Protein AF-A0A9X3HY38-F1 (afdb_monomer_lite)

Secondary structure (DSSP, 8-state):
---GGG-HHHHHHHTTSS-HHHHHHHHHHHHHHHHHHHHTT-HHHHHHHHHHHHHHHHHHHHSSS--TT--TTHHHHHHHHHHHHHHHHHHHHHHHHTTTS-----SS------

Organism: NCBI:txid2829491

pLDDT: mean 92.45, std 6.51, range [56.84, 98.44]

Sequence (114 aa):
MDNEFILQAYWDYHAGRITEDSWKSERSKAKVAANKALSQNDTAKVLSILFSRLYTLRNQLIHGGATYLSSANRQQLKDCCGILEKLVPSIIEIMMDSADKIWGEAVYPLINNN

Foldseek 3Di:
DQDLQLPVLSVCVVVVNDPPVVSVVVSVVLVVQCVVCVVVVVVVSNVVSLVSSVVSLVCCVPVHQDDPPDPTCVVVVVVNVVVCVPVVVVVVVVCVVPVVDPPDDDPDDDDDDD

Structure (mmCIF, N/CA/C/O backbone):
data_AF-A0A9X3HY38-F1
#
_entry.id   AF-A0A9X3HY38-F1
#
loop_
_atom_site.group_PDB
_atom_site.id
_atom_site.type_symbol
_atom_site.label_atom_id
_atom_site.label_alt_id
_atom_site.label_comp_id
_atom_site.label_asym_id
_atom_site.label_entity_id
_atom_site.label_seq_id
_atom_site.pdbx_PDB_ins_code
_atom_site.Cartn_x
_atom_site.Cartn_y
_atom_site.Cartn_z
_atom_site.occupancy
_atom_site.B_iso_or_equiv
_atom_site.auth_seq_id
_atom_site.auth_comp_id
_atom_site.auth_asym_id
_atom_site.auth_atom_id
_atom_site.pdbx_PDB_model_num
ATOM 1 N N . MET A 1 1 ? 3.988 11.007 -3.560 1.00 60.59 1 MET A N 1
ATOM 2 C CA . MET A 1 1 ? 3.203 9.856 -4.079 1.00 60.59 1 MET A CA 1
ATOM 3 C C . MET A 1 1 ? 3.854 9.202 -5.312 1.00 60.59 1 MET A C 1
ATOM 5 O O . MET A 1 1 ? 3.295 8.232 -5.815 1.00 60.59 1 MET A O 1
ATOM 9 N N . ASP A 1 2 ? 5.023 9.662 -5.775 1.00 74.69 2 ASP A N 1
ATOM 10 C CA . ASP A 1 2 ? 5.590 9.327 -7.098 1.00 74.69 2 ASP A CA 1
ATOM 11 C C . ASP A 1 2 ? 6.585 8.159 -7.133 1.00 74.69 2 ASP A C 1
ATOM 13 O O . ASP A 1 2 ? 7.177 7.886 -8.176 1.00 74.69 2 ASP A O 1
ATOM 17 N N . ASN A 1 3 ? 6.784 7.483 -6.003 1.00 85.81 3 ASN A N 1
ATOM 18 C CA . ASN A 1 3 ? 7.722 6.374 -5.881 1.00 85.81 3 ASN A CA 1
ATOM 19 C C . ASN A 1 3 ? 7.192 5.141 -6.635 1.00 85.81 3 ASN A C 1
ATOM 21 O O . ASN A 1 3 ? 6.184 4.557 -6.239 1.00 85.81 3 ASN A O 1
ATOM 25 N N . GLU A 1 4 ? 7.853 4.765 -7.728 1.00 90.81 4 GLU A N 1
ATOM 26 C CA . GLU A 1 4 ? 7.450 3.647 -8.594 1.00 90.81 4 GLU A CA 1
ATOM 27 C C . GLU A 1 4 ? 7.714 2.279 -7.956 1.00 90.81 4 GLU A C 1
ATOM 29 O O . GLU A 1 4 ? 6.960 1.340 -8.189 1.00 90.81 4 GLU A O 1
ATOM 34 N N . PHE A 1 5 ? 8.709 2.180 -7.070 1.00 92.31 5 PHE A N 1
ATOM 35 C CA . PHE A 1 5 ? 9.132 0.927 -6.430 1.00 92.31 5 PHE A CA 1
ATOM 36 C C . PHE A 1 5 ? 8.096 0.335 -5.454 1.00 92.31 5 PHE A C 1
ATOM 38 O O . PHE A 1 5 ? 8.265 -0.772 -4.947 1.00 92.31 5 PHE A O 1
ATOM 45 N N . ILE A 1 6 ? 7.012 1.058 -5.170 1.00 93.00 6 ILE A N 1
ATOM 46 C CA . ILE A 1 6 ? 5.872 0.602 -4.353 1.00 93.00 6 ILE A CA 1
ATOM 47 C C . ILE A 1 6 ? 4.598 0.409 -5.184 1.00 93.00 6 ILE A C 1
ATOM 49 O O . ILE A 1 6 ? 3.516 0.254 -4.624 1.00 93.00 6 ILE A O 1
ATOM 53 N N . LEU A 1 7 ? 4.712 0.433 -6.515 1.00 94.75 7 LEU A N 1
ATOM 54 C CA . LEU A 1 7 ? 3.631 0.113 -7.439 1.00 94.75 7 LEU A CA 1
ATOM 55 C C . LEU A 1 7 ? 3.856 -1.287 -8.009 1.00 94.75 7 LEU A C 1
ATOM 57 O O . LEU A 1 7 ? 4.879 -1.546 -8.635 1.00 94.75 7 LEU A O 1
ATOM 61 N N . GLN A 1 8 ? 2.886 -2.186 -7.833 1.00 95.25 8 GLN A N 1
ATOM 62 C CA . GLN A 1 8 ? 3.011 -3.572 -8.297 1.00 95.25 8 GLN A CA 1
ATOM 63 C C . GLN A 1 8 ? 3.276 -3.665 -9.810 1.00 95.25 8 GLN A C 1
ATOM 65 O O . GLN A 1 8 ? 4.115 -4.453 -10.235 1.00 95.25 8 GLN A O 1
ATOM 70 N N . ALA A 1 9 ? 2.658 -2.789 -10.607 1.00 96.25 9 ALA A N 1
ATOM 71 C CA . ALA A 1 9 ? 2.844 -2.757 -12.056 1.00 96.25 9 ALA A CA 1
ATOM 72 C C . ALA A 1 9 ? 4.306 -2.484 -12.487 1.00 96.25 9 ALA A C 1
ATOM 74 O O . ALA A 1 9 ? 4.721 -2.963 -13.539 1.00 96.25 9 ALA A O 1
ATOM 75 N N . TYR A 1 10 ? 5.115 -1.791 -11.671 1.00 96.06 10 TYR A N 1
ATOM 76 C CA . TYR A 1 10 ? 6.550 -1.616 -11.942 1.00 96.06 10 TYR A CA 1
ATOM 77 C C . TYR A 1 10 ? 7.260 -2.971 -11.942 1.00 96.06 10 TYR A C 1
ATOM 79 O O . TYR A 1 10 ? 7.993 -3.322 -12.866 1.00 96.06 10 TYR A O 1
ATOM 87 N N . TRP A 1 11 ? 6.983 -3.767 -10.910 1.00 95.50 11 TRP A N 1
ATOM 88 C CA . TRP A 1 11 ? 7.562 -5.092 -10.734 1.00 95.50 11 TRP A CA 1
ATOM 89 C C . TRP A 1 11 ? 7.003 -6.102 -11.731 1.00 95.50 11 TRP A C 1
ATOM 91 O O . TRP A 1 11 ? 7.733 -6.980 -12.178 1.00 95.50 11 TRP A O 1
ATOM 101 N N . ASP A 1 12 ? 5.740 -5.966 -12.131 1.00 97.19 12 ASP A N 1
ATOM 102 C CA . ASP A 1 12 ? 5.145 -6.813 -13.165 1.00 97.19 12 ASP A CA 1
ATOM 103 C C . ASP A 1 12 ? 5.816 -6.599 -14.522 1.00 97.19 12 ASP A C 1
ATOM 105 O O . ASP A 1 12 ? 6.078 -7.574 -15.225 1.00 97.19 12 ASP A O 1
ATOM 109 N N . TYR A 1 13 ? 6.159 -5.353 -14.862 1.00 97.94 13 TYR A N 1
ATOM 110 C CA . TYR A 1 13 ? 6.939 -5.046 -16.059 1.00 97.94 13 TYR A CA 1
ATOM 111 C C . TYR A 1 13 ? 8.343 -5.656 -15.988 1.00 97.94 13 TYR A C 1
ATOM 113 O O . TYR A 1 13 ? 8.747 -6.379 -16.896 1.00 97.94 13 TYR A O 1
ATOM 121 N N . HIS A 1 14 ? 9.065 -5.451 -14.883 1.00 95.50 14 HIS A N 1
ATOM 122 C CA . HIS A 1 14 ? 10.407 -6.018 -14.710 1.00 95.50 14 HIS A CA 1
ATOM 123 C C . HIS A 1 14 ? 10.430 -7.553 -14.632 1.00 95.50 14 HIS A C 1
ATOM 125 O O . HIS A 1 14 ? 11.442 -8.165 -14.962 1.00 95.50 14 HIS A O 1
ATOM 131 N N . ALA A 1 15 ? 9.316 -8.180 -14.251 1.00 95.62 15 ALA A N 1
ATOM 132 C CA . ALA A 1 15 ? 9.125 -9.627 -14.307 1.00 95.62 15 ALA A CA 1
ATOM 133 C C . ALA A 1 15 ? 8.678 -10.137 -15.695 1.00 95.62 15 ALA A C 1
ATOM 135 O O . ALA A 1 15 ? 8.410 -11.327 -15.842 1.00 95.62 15 ALA A O 1
ATOM 136 N N . GLY A 1 16 ? 8.543 -9.261 -16.699 1.00 97.62 16 GLY A N 1
ATOM 137 C CA . GLY A 1 16 ? 8.100 -9.617 -18.051 1.00 97.62 16 GLY A CA 1
ATOM 138 C C . GLY A 1 16 ? 6.618 -9.993 -18.157 1.00 97.62 16 GLY A C 1
ATOM 139 O O . GLY A 1 16 ? 6.214 -10.604 -19.142 1.00 97.62 16 GLY A O 1
ATOM 140 N N . ARG A 1 17 ? 5.798 -9.657 -17.151 1.00 98.06 17 ARG A N 1
ATOM 141 C CA . ARG A 1 17 ? 4.367 -10.010 -17.098 1.00 98.06 17 ARG A CA 1
ATOM 142 C C . ARG A 1 17 ? 3.477 -9.033 -17.861 1.00 98.06 17 ARG A C 1
ATOM 144 O O . ARG A 1 17 ? 2.398 -9.418 -18.301 1.00 98.06 17 ARG A O 1
ATOM 151 N N . ILE A 1 18 ? 3.910 -7.782 -18.000 1.00 98.31 18 ILE A N 1
ATOM 152 C CA . ILE A 1 18 ? 3.197 -6.731 -18.739 1.00 98.31 18 ILE A CA 1
ATOM 153 C C . ILE A 1 18 ? 4.167 -5.925 -19.604 1.00 98.31 18 ILE A C 1
ATOM 155 O O . ILE A 1 18 ? 5.378 -5.954 -19.387 1.00 98.31 18 ILE A O 1
ATOM 159 N N . THR A 1 19 ? 3.633 -5.183 -20.575 1.00 98.44 19 THR A N 1
ATOM 160 C CA . THR A 1 19 ? 4.427 -4.287 -21.426 1.00 98.44 19 THR A CA 1
ATOM 161 C C . THR A 1 19 ? 4.818 -3.004 -20.691 1.00 98.44 19 THR A C 1
ATOM 163 O O . THR A 1 19 ? 4.16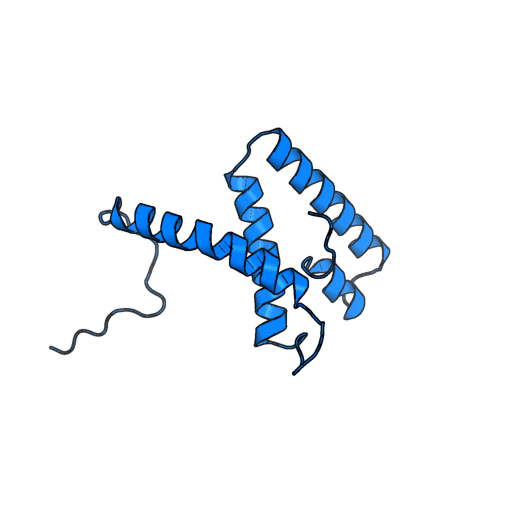0 -2.588 -19.733 1.00 98.44 19 THR A O 1
ATOM 166 N N . GLU A 1 20 ? 5.867 -2.336 -21.178 1.00 97.75 20 GLU A N 1
ATOM 167 C CA . GLU A 1 20 ? 6.304 -1.046 -20.635 1.00 97.75 20 GLU A CA 1
ATOM 168 C C . GLU A 1 20 ? 5.191 0.014 -20.721 1.00 97.75 20 GLU A C 1
ATOM 170 O O . GLU A 1 20 ? 4.958 0.751 -19.761 1.00 97.75 20 GLU A O 1
ATOM 175 N N . ASP A 1 21 ? 4.453 0.046 -21.835 1.00 98.19 21 ASP A N 1
ATOM 176 C CA . ASP A 1 21 ? 3.328 0.965 -22.038 1.00 98.19 21 ASP A CA 1
ATOM 177 C C . ASP A 1 21 ? 2.194 0.717 -21.039 1.00 98.19 21 ASP A C 1
ATOM 179 O O . ASP A 1 21 ? 1.633 1.665 -20.482 1.00 98.19 21 ASP A O 1
ATOM 183 N N . SER A 1 22 ? 1.884 -0.555 -20.757 1.00 97.50 22 SER A N 1
ATOM 184 C CA . SER A 1 22 ? 0.883 -0.924 -19.753 1.00 97.50 22 SER A CA 1
ATOM 185 C C . SER A 1 22 ? 1.292 -0.422 -18.370 1.00 97.50 22 SER A C 1
ATOM 187 O O . SER A 1 22 ? 0.497 0.217 -17.681 1.00 97.50 22 SER A O 1
ATOM 189 N N . TRP A 1 23 ? 2.545 -0.658 -17.976 1.00 96.75 23 TRP A N 1
ATOM 190 C CA . TRP A 1 23 ? 3.090 -0.160 -16.715 1.00 96.75 23 TRP A CA 1
ATOM 191 C C . TRP A 1 23 ? 3.021 1.373 -16.626 1.00 96.75 23 TRP A C 1
ATOM 193 O O . TRP A 1 23 ? 2.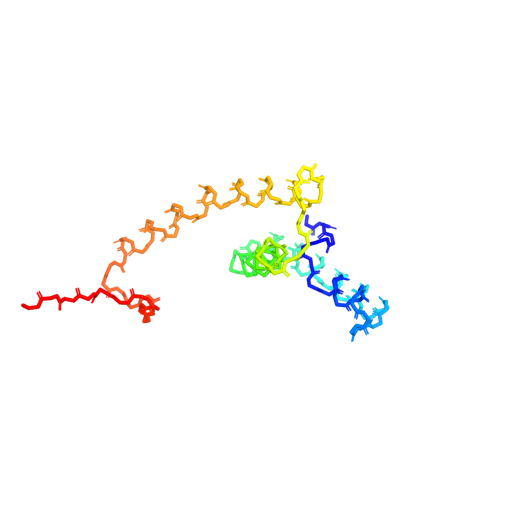485 1.912 -15.654 1.00 96.75 23 TRP A O 1
ATOM 203 N N . LYS A 1 24 ? 3.506 2.094 -17.646 1.00 96.56 24 LYS A N 1
ATOM 204 C CA . LYS A 1 24 ? 3.500 3.568 -17.676 1.00 96.56 24 LYS A CA 1
ATOM 205 C C . LYS A 1 24 ? 2.081 4.138 -17.596 1.00 96.56 24 LYS A C 1
ATOM 207 O O . LYS A 1 24 ? 1.858 5.135 -16.903 1.00 96.56 24 LYS A O 1
ATOM 212 N N . SER A 1 25 ? 1.117 3.492 -18.255 1.00 97.19 25 SER A N 1
ATOM 213 C CA . SER A 1 25 ? -0.301 3.855 -18.179 1.00 97.19 25 SER A CA 1
ATOM 214 C C . SER A 1 25 ? -0.845 3.706 -16.755 1.00 97.19 25 SER A C 1
ATOM 216 O O . SER A 1 25 ? -1.406 4.658 -16.205 1.00 97.19 25 SER A O 1
ATOM 218 N N . GLU A 1 26 ? -0.602 2.564 -16.106 1.00 94.94 26 GLU A N 1
ATOM 219 C CA . GLU A 1 26 ? -1.030 2.324 -14.722 1.00 94.94 26 GLU A CA 1
ATOM 220 C C . GLU A 1 26 ? -0.360 3.279 -13.727 1.00 94.94 26 GLU A C 1
ATOM 222 O O . GLU A 1 26 ? -1.028 3.818 -12.841 1.00 94.94 26 GLU A O 1
ATOM 227 N N . ARG A 1 27 ? 0.929 3.592 -13.909 1.00 94.88 27 ARG A N 1
ATOM 228 C CA . ARG A 1 27 ? 1.619 4.612 -13.106 1.00 94.88 27 ARG A CA 1
ATOM 229 C C . ARG A 1 27 ? 0.928 5.972 -13.212 1.00 94.88 27 ARG A C 1
ATOM 231 O O . ARG A 1 27 ? 0.696 6.626 -12.192 1.00 94.88 27 ARG A O 1
ATOM 238 N N . SER A 1 28 ? 0.603 6.402 -14.432 1.00 95.19 28 SER A N 1
ATOM 239 C CA . SER A 1 28 ? -0.070 7.682 -14.674 1.00 95.19 28 SER A CA 1
ATOM 240 C C . SER A 1 28 ? -1.442 7.723 -13.996 1.00 95.19 28 SER A C 1
ATOM 242 O O . SER A 1 28 ? -1.731 8.643 -13.223 1.00 95.19 28 SER A O 1
ATOM 244 N N . LYS A 1 29 ? -2.254 6.672 -14.176 1.00 94.56 29 LYS A N 1
ATOM 245 C CA . LYS A 1 29 ? -3.563 6.539 -13.519 1.00 94.56 29 LYS A CA 1
ATOM 246 C C . LYS A 1 29 ? -3.443 6.565 -11.997 1.00 94.56 29 LYS A C 1
ATOM 248 O O . LYS A 1 29 ? -4.185 7.296 -11.342 1.00 94.56 29 LYS A O 1
ATOM 253 N N . ALA A 1 30 ? -2.491 5.825 -11.427 1.00 92.50 30 ALA A N 1
ATOM 254 C CA . ALA A 1 30 ? -2.263 5.781 -9.986 1.00 92.50 30 ALA A CA 1
ATOM 255 C C . ALA A 1 30 ? -1.876 7.157 -9.420 1.00 92.50 30 ALA A C 1
ATOM 257 O O . ALA A 1 30 ? -2.340 7.533 -8.341 1.00 92.50 30 ALA A O 1
ATOM 258 N N . LYS A 1 31 ? -1.065 7.932 -10.152 1.00 92.31 31 LYS A N 1
ATOM 259 C CA . LYS A 1 31 ? -0.691 9.302 -9.775 1.00 92.31 31 LYS A CA 1
ATOM 260 C C . LYS A 1 31 ? -1.895 10.245 -9.791 1.00 92.31 31 LYS A C 1
ATOM 262 O O . LYS A 1 31 ? -2.114 10.965 -8.817 1.00 92.31 31 LYS A O 1
ATOM 267 N N . VAL A 1 32 ? -2.695 10.211 -10.857 1.00 94.88 32 VAL 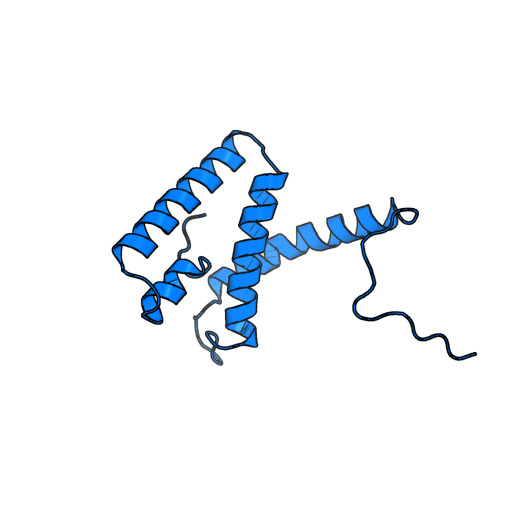A N 1
ATOM 268 C CA . VAL A 1 32 ? -3.913 11.029 -10.970 1.00 94.88 32 VAL A CA 1
ATOM 269 C C . VAL A 1 32 ? -4.911 10.672 -9.868 1.00 94.88 32 VAL A C 1
ATOM 271 O O . VAL A 1 32 ? -5.417 11.565 -9.193 1.00 94.88 32 VAL A O 1
ATOM 274 N N . ALA A 1 33 ? -5.150 9.379 -9.632 1.00 94.44 33 ALA A N 1
ATOM 275 C CA . ALA A 1 33 ? -6.068 8.911 -8.599 1.00 94.44 33 ALA A CA 1
ATOM 276 C C . ALA A 1 33 ? -5.635 9.355 -7.194 1.00 94.44 33 ALA A C 1
ATOM 278 O O . ALA A 1 33 ? -6.462 9.844 -6.429 1.00 94.44 33 ALA A O 1
ATOM 279 N N . ALA A 1 34 ? -4.343 9.236 -6.872 1.00 93.12 34 ALA A N 1
ATOM 280 C CA . ALA A 1 34 ? -3.796 9.662 -5.587 1.00 93.12 34 ALA A CA 1
ATOM 281 C C . ALA A 1 34 ? -3.943 11.173 -5.362 1.00 93.12 34 ALA A C 1
ATOM 283 O O . ALA A 1 34 ? -4.415 11.595 -4.308 1.00 93.12 34 ALA A O 1
ATOM 284 N N . ASN A 1 35 ? -3.581 11.986 -6.358 1.00 94.56 35 ASN A N 1
ATOM 285 C CA . ASN A 1 35 ? -3.681 13.442 -6.256 1.00 94.56 35 ASN A CA 1
ATOM 286 C C . ASN A 1 35 ? -5.135 13.908 -6.163 1.00 94.56 35 ASN A C 1
ATOM 288 O O . ASN A 1 35 ? -5.446 14.787 -5.363 1.00 94.56 35 ASN A O 1
ATOM 292 N N . LYS A 1 36 ? -6.034 13.288 -6.937 1.00 97.00 36 LYS A N 1
ATOM 293 C CA . LYS A 1 36 ? -7.467 13.578 -6.873 1.00 97.00 36 LYS A CA 1
ATOM 294 C C . LYS A 1 36 ? -8.028 13.254 -5.488 1.00 97.00 36 LYS A C 1
ATOM 296 O O . LYS A 1 36 ? -8.646 14.125 -4.885 1.00 97.00 36 LYS A O 1
ATOM 301 N N . ALA A 1 37 ? -7.752 12.059 -4.964 1.00 96.62 37 ALA A N 1
ATOM 302 C CA . ALA A 1 37 ? -8.217 11.645 -3.641 1.00 96.62 37 ALA A CA 1
ATOM 303 C C . ALA A 1 37 ? -7.730 12.599 -2.537 1.00 96.62 37 ALA A C 1
ATOM 305 O O . ALA A 1 37 ? -8.524 13.045 -1.714 1.00 96.62 37 ALA A O 1
ATOM 306 N N . LEU A 1 38 ? -6.451 12.992 -2.580 1.00 94.50 38 LEU A N 1
ATOM 307 C CA . LEU A 1 38 ? -5.891 13.986 -1.661 1.00 94.50 38 LEU A CA 1
ATOM 308 C C . LEU A 1 38 ? -6.587 15.349 -1.786 1.00 94.50 38 LEU A C 1
ATOM 310 O O . LEU A 1 38 ? -6.994 15.912 -0.778 1.00 94.50 38 LEU A O 1
ATOM 314 N N . SER A 1 39 ? -6.775 15.863 -3.007 1.00 97.12 39 SER A N 1
ATOM 315 C CA . SER A 1 39 ? -7.428 17.166 -3.225 1.00 97.12 39 SER A CA 1
ATOM 316 C C . SER A 1 39 ? -8.885 17.208 -2.761 1.00 97.12 39 SER A C 1
ATOM 318 O O . SER A 1 39 ? -9.397 18.270 -2.424 1.00 97.12 39 SER A O 1
ATOM 320 N N . GLN A 1 40 ? -9.550 16.053 -2.749 1.00 97.56 40 GLN A N 1
ATOM 321 C CA . GLN A 1 40 ? -10.949 15.913 -2.362 1.00 97.56 40 GLN A CA 1
ATOM 322 C C . GLN A 1 40 ? -11.116 15.553 -0.881 1.00 97.56 40 GLN A C 1
ATOM 324 O O . GLN A 1 40 ? -12.248 15.402 -0.433 1.00 97.56 40 GLN A O 1
ATOM 329 N N . ASN A 1 41 ? -10.019 15.413 -0.124 1.00 96.31 41 ASN A N 1
ATOM 330 C CA . ASN A 1 41 ? -10.023 14.863 1.235 1.00 96.31 41 ASN A CA 1
ATOM 331 C C . ASN A 1 41 ? -10.750 13.505 1.320 1.00 96.31 41 ASN A C 1
ATOM 333 O O . ASN A 1 41 ? -11.388 13.185 2.321 1.00 96.31 41 ASN A O 1
ATOM 337 N N . ASP A 1 42 ? -10.655 12.694 0.262 1.00 97.75 42 ASP A N 1
ATOM 338 C CA . ASP A 1 42 ? -11.217 11.345 0.228 1.00 97.75 42 ASP A CA 1
ATOM 339 C C . ASP A 1 42 ? -10.292 10.392 0.997 1.00 97.75 42 ASP A C 1
ATOM 341 O O . ASP A 1 42 ? -9.460 9.673 0.430 1.00 97.75 42 ASP A O 1
ATOM 345 N N . THR A 1 43 ? -10.406 10.429 2.325 1.00 95.00 43 THR A N 1
ATOM 346 C CA . THR A 1 43 ? -9.561 9.662 3.245 1.00 95.00 43 THR A CA 1
ATOM 347 C C . THR A 1 43 ? -9.629 8.164 2.967 1.00 95.00 43 THR A C 1
ATOM 349 O O . THR A 1 43 ? -8.593 7.499 2.956 1.00 95.00 43 THR A O 1
ATOM 352 N N . ALA A 1 44 ? -10.817 7.623 2.678 1.00 96.12 44 ALA A N 1
ATOM 353 C CA . ALA A 1 44 ? -10.987 6.202 2.384 1.00 96.12 44 ALA A CA 1
ATOM 354 C C . ALA A 1 44 ? -10.190 5.794 1.137 1.00 96.12 44 ALA A C 1
ATOM 356 O O . ALA A 1 44 ? -9.462 4.795 1.150 1.00 96.12 44 ALA A O 1
ATOM 357 N N . LYS A 1 45 ? -10.255 6.597 0.067 1.00 96.62 45 LYS A N 1
ATOM 358 C CA . LYS A 1 45 ? -9.488 6.332 -1.151 1.00 96.62 45 LYS A CA 1
ATOM 359 C C . LYS A 1 45 ? -7.987 6.514 -0.946 1.00 96.62 45 LYS A C 1
ATOM 361 O O . LYS A 1 45 ? -7.213 5.699 -1.454 1.00 96.62 45 LYS A O 1
ATOM 366 N N . VAL A 1 46 ? -7.565 7.533 -0.195 1.00 95.19 46 VAL A N 1
ATOM 367 C CA . VAL A 1 46 ? -6.149 7.746 0.150 1.00 95.19 46 VAL A CA 1
ATOM 368 C C . VAL A 1 46 ? -5.594 6.546 0.917 1.00 95.19 46 VAL A C 1
ATOM 370 O O . VAL A 1 46 ? -4.549 6.015 0.535 1.00 95.19 46 VAL A O 1
ATOM 373 N N . LEU A 1 47 ? -6.310 6.071 1.940 1.00 95.31 47 LEU A N 1
ATOM 374 C CA . LEU A 1 47 ? -5.917 4.900 2.726 1.00 95.31 47 LEU A CA 1
ATOM 375 C C . LEU A 1 47 ? -5.885 3.628 1.873 1.00 95.31 47 LEU A C 1
ATOM 377 O O . LEU A 1 47 ? -4.918 2.877 1.943 1.00 95.31 47 LEU A O 1
ATOM 381 N N . SER A 1 48 ? -6.868 3.415 0.993 1.00 95.94 48 SER A N 1
ATOM 382 C CA . SER A 1 48 ? -6.870 2.282 0.056 1.00 95.94 48 SER A CA 1
ATOM 383 C C . SER A 1 48 ? -5.621 2.261 -0.842 1.00 95.94 48 SER A C 1
ATOM 385 O O . SER A 1 48 ? -4.962 1.227 -0.982 1.00 95.94 48 SER A O 1
ATOM 387 N N . ILE A 1 49 ? -5.241 3.415 -1.404 1.00 94.44 49 ILE A N 1
ATOM 388 C CA . ILE A 1 49 ? -4.031 3.552 -2.231 1.00 94.44 49 ILE A CA 1
ATOM 389 C C . ILE A 1 49 ? -2.769 3.295 -1.399 1.00 94.44 49 ILE A C 1
ATOM 391 O O . ILE A 1 49 ? -1.852 2.610 -1.857 1.00 94.44 49 ILE A O 1
ATOM 395 N N . LEU A 1 50 ? -2.713 3.839 -0.184 1.00 94.12 50 LEU A N 1
ATOM 396 C CA . LEU A 1 50 ? -1.604 3.641 0.742 1.00 94.12 50 LEU A CA 1
ATOM 397 C C . LEU A 1 50 ? -1.433 2.158 1.108 1.00 94.12 50 LEU A C 1
ATOM 399 O O . LEU A 1 50 ? -0.323 1.637 1.013 1.00 94.12 50 LEU A O 1
ATOM 403 N N . PHE A 1 51 ? -2.513 1.460 1.465 1.00 95.62 51 PHE A N 1
ATOM 404 C CA . PHE A 1 51 ? -2.468 0.047 1.844 1.00 95.62 51 PHE A CA 1
ATOM 405 C C . PHE A 1 51 ? -2.012 -0.858 0.698 1.00 95.62 51 PHE A C 1
ATOM 407 O O . PHE A 1 51 ? -1.208 -1.760 0.920 1.00 95.62 51 PHE A O 1
ATOM 414 N N . SER A 1 52 ? -2.427 -0.581 -0.541 1.00 95.31 52 SER A N 1
ATOM 415 C CA . SER A 1 52 ? -1.929 -1.308 -1.719 1.00 95.31 52 SER A CA 1
ATOM 416 C C . SER A 1 52 ? -0.406 -1.159 -1.902 1.00 95.31 52 SER A C 1
ATOM 418 O O . SER A 1 52 ? 0.300 -2.129 -2.203 1.00 95.31 52 SER A O 1
ATOM 420 N N . ARG A 1 53 ? 0.136 0.037 -1.644 1.00 94.44 53 ARG A N 1
ATOM 421 C CA . ARG A 1 53 ? 1.583 0.304 -1.704 1.00 94.44 53 ARG A CA 1
ATOM 422 C C . ARG A 1 53 ? 2.343 -0.381 -0.568 1.00 94.44 53 ARG A C 1
ATOM 424 O O . ARG A 1 53 ? 3.389 -0.981 -0.811 1.00 94.44 53 ARG A O 1
ATOM 431 N N . LEU A 1 54 ? 1.797 -0.342 0.650 1.00 95.44 54 LEU A N 1
ATOM 432 C CA . LEU A 1 54 ? 2.337 -1.061 1.809 1.00 95.44 54 LEU A CA 1
ATOM 433 C C . LEU A 1 54 ? 2.367 -2.572 1.563 1.00 95.44 54 LEU A C 1
ATOM 435 O O . LEU A 1 54 ? 3.360 -3.222 1.877 1.00 95.44 54 LEU A O 1
ATOM 439 N N . TYR A 1 55 ? 1.323 -3.123 0.944 1.00 95.69 55 TYR A N 1
ATOM 440 C CA . TYR A 1 55 ? 1.266 -4.535 0.576 1.00 95.69 55 TYR A CA 1
ATOM 441 C C . TYR A 1 55 ? 2.360 -4.908 -0.432 1.00 95.69 55 TYR A C 1
ATOM 443 O O . TYR A 1 55 ? 3.070 -5.895 -0.246 1.00 95.69 55 TYR A O 1
ATOM 451 N N . THR A 1 56 ? 2.565 -4.073 -1.454 1.00 95.44 56 THR A N 1
ATOM 452 C CA . THR A 1 56 ? 3.651 -4.254 -2.431 1.00 95.44 56 THR A CA 1
ATOM 453 C C . THR A 1 56 ? 5.024 -4.223 -1.752 1.00 95.44 56 THR A C 1
ATOM 455 O O . THR A 1 56 ? 5.891 -5.035 -2.071 1.00 95.44 56 THR A O 1
ATOM 458 N N . LEU A 1 57 ? 5.234 -3.318 -0.789 1.00 95.00 57 LEU A N 1
ATOM 459 C CA . LEU A 1 57 ? 6.477 -3.262 -0.017 1.00 95.00 57 LEU A CA 1
ATOM 460 C C . LEU A 1 57 ? 6.650 -4.498 0.876 1.00 95.00 57 LEU A C 1
ATOM 462 O O . LEU A 1 57 ? 7.718 -5.098 0.868 1.00 95.00 57 LEU A O 1
ATOM 466 N N . ARG A 1 58 ? 5.605 -4.926 1.597 1.00 95.50 58 ARG A N 1
ATOM 467 C CA . ARG A 1 58 ? 5.624 -6.161 2.401 1.00 95.50 58 ARG A CA 1
ATOM 468 C C . ARG A 1 58 ? 6.046 -7.355 1.550 1.00 95.50 58 ARG A C 1
ATOM 470 O O . ARG A 1 58 ? 6.900 -8.126 1.978 1.00 95.50 58 ARG A O 1
ATOM 477 N N . ASN A 1 59 ? 5.491 -7.490 0.347 1.00 94.88 59 ASN A N 1
ATOM 478 C CA . ASN A 1 59 ? 5.846 -8.586 -0.550 1.00 94.88 59 ASN A CA 1
ATOM 479 C C . ASN A 1 59 ? 7.334 -8.559 -0.915 1.00 94.88 59 ASN A C 1
ATOM 481 O O . ASN A 1 59 ? 7.965 -9.608 -0.898 1.00 94.88 59 ASN A O 1
ATOM 485 N N . GLN A 1 60 ? 7.914 -7.378 -1.148 1.00 93.25 60 GLN A N 1
ATOM 486 C CA . GLN A 1 60 ? 9.350 -7.247 -1.425 1.00 93.25 60 GLN A CA 1
ATOM 487 C C . GLN A 1 60 ? 10.235 -7.680 -0.244 1.00 93.25 60 GLN A C 1
ATOM 489 O O . GLN A 1 60 ? 11.323 -8.223 -0.434 1.00 93.25 60 GLN A O 1
ATOM 494 N N . LEU A 1 61 ? 9.778 -7.449 0.990 1.00 92.31 61 LEU A N 1
ATOM 495 C CA . LEU A 1 61 ? 10.516 -7.832 2.198 1.00 92.31 61 LEU A CA 1
ATOM 496 C C . LEU A 1 61 ? 10.426 -9.334 2.484 1.00 92.31 61 LEU A C 1
ATOM 498 O O . LEU A 1 61 ? 11.411 -9.931 2.903 1.00 92.31 61 LEU A O 1
ATOM 502 N N . ILE A 1 62 ? 9.247 -9.929 2.283 1.00 93.81 62 ILE A N 1
ATOM 503 C CA . ILE A 1 62 ? 8.961 -11.315 2.678 1.00 93.81 62 ILE A CA 1
ATOM 504 C C . ILE A 1 62 ? 9.268 -12.314 1.558 1.00 93.81 62 ILE A C 1
ATOM 506 O O . ILE A 1 62 ? 9.735 -13.417 1.829 1.00 93.81 62 ILE A O 1
ATOM 510 N N . HIS A 1 63 ? 9.012 -11.944 0.304 1.00 91.88 63 HIS A N 1
ATOM 511 C CA . HIS A 1 63 ? 9.082 -12.849 -0.848 1.00 91.88 63 HIS A CA 1
ATOM 512 C C . HIS A 1 63 ? 10.244 -12.537 -1.805 1.00 91.88 63 HIS A C 1
ATOM 514 O O . HIS A 1 63 ? 10.351 -13.158 -2.860 1.00 91.88 63 HIS A O 1
ATOM 520 N N . GLY A 1 64 ? 11.134 -11.615 -1.427 1.00 86.94 64 GLY A N 1
ATOM 521 C CA . GLY A 1 64 ? 12.301 -11.216 -2.213 1.00 86.94 64 GLY A CA 1
ATOM 522 C C . GLY A 1 64 ? 12.134 -9.843 -2.864 1.00 86.94 64 GLY A C 1
ATOM 523 O O . GLY A 1 64 ? 11.032 -9.415 -3.187 1.00 86.94 64 GLY A O 1
ATOM 524 N N . GLY A 1 65 ? 13.248 -9.134 -3.036 1.00 86.06 65 GLY A N 1
ATOM 525 C CA . GLY A 1 65 ? 13.271 -7.709 -3.397 1.00 86.06 65 GLY A CA 1
ATOM 526 C C . GLY A 1 65 ? 14.079 -6.868 -2.408 1.00 86.06 65 GLY A C 1
ATOM 527 O O . GLY A 1 65 ? 14.564 -5.803 -2.772 1.00 86.06 65 GLY A O 1
ATOM 528 N N . ALA A 1 66 ? 14.319 -7.397 -1.205 1.00 87.69 66 ALA A N 1
ATOM 529 C CA . ALA A 1 66 ? 15.230 -6.842 -0.212 1.00 87.69 66 ALA A CA 1
ATOM 530 C C . ALA A 1 66 ? 16.478 -7.723 -0.022 1.00 87.69 66 ALA A C 1
ATOM 532 O O . ALA A 1 66 ? 16.394 -8.950 -0.016 1.00 87.69 66 ALA A O 1
ATOM 533 N N . THR A 1 67 ? 17.643 -7.097 0.175 1.00 83.06 67 THR A N 1
ATOM 534 C CA . THR A 1 67 ? 18.913 -7.783 0.473 1.00 83.06 67 THR A CA 1
ATOM 535 C C . THR A 1 67 ? 19.631 -7.154 1.674 1.00 83.06 67 THR A C 1
ATOM 537 O O . THR A 1 67 ? 19.385 -5.999 2.052 1.00 83.06 67 THR A O 1
ATOM 540 N N . TYR A 1 68 ? 20.500 -7.934 2.327 1.00 84.25 68 TYR A N 1
ATOM 541 C CA . TYR A 1 68 ? 21.261 -7.500 3.503 1.00 84.25 68 TYR A CA 1
ATOM 542 C C . TYR A 1 68 ? 22.189 -6.324 3.160 1.00 84.25 68 TYR A C 1
ATOM 544 O O . TYR A 1 68 ? 22.847 -6.340 2.125 1.00 84.25 68 TYR A O 1
ATOM 552 N N . LEU A 1 69 ? 22.202 -5.288 4.011 1.00 82.62 69 LEU A N 1
ATOM 553 C CA . LEU A 1 69 ? 22.954 -4.025 3.838 1.00 82.62 69 LEU A CA 1
ATOM 554 C C . LEU A 1 69 ? 22.714 -3.252 2.528 1.00 82.62 69 LEU A C 1
ATOM 556 O O . LEU A 1 69 ? 23.391 -2.264 2.255 1.00 82.62 69 LEU A O 1
ATOM 560 N N . SER A 1 70 ? 21.712 -3.640 1.746 1.00 86.75 70 SER A N 1
ATOM 561 C CA . SER A 1 70 ? 21.337 -2.924 0.536 1.00 86.75 70 SER A CA 1
ATOM 562 C C . SER A 1 70 ? 20.580 -1.632 0.841 1.00 86.75 70 SER A C 1
ATOM 564 O O . SER A 1 70 ? 19.836 -1.536 1.820 1.00 86.75 70 SER A O 1
ATOM 566 N N . SER A 1 71 ? 20.734 -0.645 -0.041 1.00 85.94 71 SER A N 1
ATOM 567 C CA . SER A 1 71 ? 19.899 0.559 -0.082 1.00 85.94 71 SER A CA 1
ATOM 568 C C . SER A 1 71 ? 18.494 0.285 -0.635 1.00 85.94 71 SER A C 1
ATOM 570 O O . SER A 1 71 ? 17.606 1.130 -0.489 1.00 85.94 71 SER A O 1
ATOM 572 N N . ALA A 1 72 ? 18.265 -0.898 -1.219 1.00 85.38 72 ALA A N 1
ATOM 573 C CA . ALA A 1 72 ? 16.961 -1.327 -1.704 1.00 85.38 72 ALA A CA 1
ATOM 574 C C . ALA A 1 72 ? 15.909 -1.207 -0.596 1.00 85.38 72 ALA A C 1
ATOM 576 O O . ALA A 1 72 ? 16.122 -1.590 0.561 1.00 85.38 72 ALA A O 1
ATOM 577 N N . ASN A 1 73 ? 14.772 -0.620 -0.964 1.00 88.81 73 ASN A N 1
ATOM 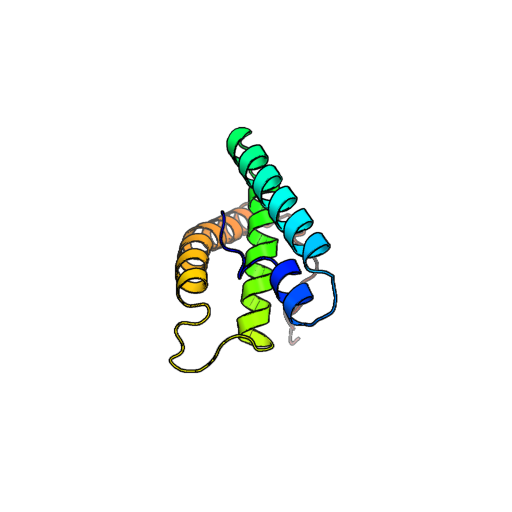578 C CA . ASN A 1 73 ? 13.606 -0.415 -0.109 1.00 88.81 73 ASN A CA 1
ATOM 579 C C . ASN A 1 73 ? 13.817 0.476 1.123 1.00 88.81 73 ASN A C 1
ATOM 581 O O . ASN A 1 73 ? 12.850 0.712 1.839 1.00 88.81 73 ASN A O 1
ATOM 585 N N . ARG A 1 74 ? 15.028 0.980 1.411 1.00 90.88 74 ARG A N 1
ATOM 586 C CA . ARG A 1 74 ? 15.314 1.691 2.673 1.00 90.88 74 ARG A CA 1
ATOM 587 C C . ARG A 1 74 ? 14.516 2.979 2.814 1.00 90.88 74 ARG A C 1
ATOM 589 O O . ARG A 1 74 ? 13.975 3.240 3.885 1.00 90.88 74 ARG A O 1
ATOM 596 N N . GLN A 1 75 ? 14.393 3.744 1.732 1.00 91.19 75 GLN A N 1
ATOM 597 C CA . GLN A 1 75 ? 13.578 4.957 1.740 1.00 91.19 75 GLN A CA 1
ATOM 598 C C . GLN A 1 75 ? 12.089 4.621 1.899 1.00 91.19 75 GLN A C 1
ATOM 600 O O . GLN A 1 75 ? 11.416 5.197 2.747 1.00 91.19 75 GLN A O 1
ATOM 605 N N . GLN A 1 76 ? 11.593 3.637 1.140 1.00 91.69 76 GLN A N 1
ATOM 606 C CA . GLN A 1 76 ? 10.204 3.176 1.207 1.00 91.69 76 GLN A CA 1
ATOM 607 C C . GLN A 1 76 ? 9.855 2.681 2.615 1.00 91.69 76 GLN A C 1
ATOM 609 O O . GLN A 1 76 ? 8.803 3.032 3.136 1.00 91.69 76 GLN A O 1
ATOM 614 N N . LEU A 1 77 ? 10.747 1.908 3.238 1.00 92.81 77 LEU A N 1
ATOM 615 C CA . LEU A 1 77 ? 10.620 1.421 4.609 1.00 92.81 77 LEU A CA 1
ATOM 616 C C . LEU A 1 77 ? 10.518 2.571 5.602 1.00 92.81 77 LEU A C 1
ATOM 618 O O . LEU A 1 77 ? 9.585 2.587 6.393 1.00 92.81 77 LEU A O 1
ATOM 622 N N . LYS A 1 78 ? 11.430 3.547 5.539 1.00 93.50 78 LYS A N 1
ATOM 623 C CA . LYS A 1 78 ? 11.410 4.706 6.438 1.00 93.50 78 LYS A CA 1
ATOM 624 C C . LYS A 1 78 ? 10.084 5.465 6.347 1.00 93.50 78 LYS A C 1
ATOM 626 O O . LYS A 1 78 ? 9.469 5.739 7.375 1.00 93.50 78 LYS A O 1
ATOM 631 N N . ASP A 1 79 ? 9.627 5.750 5.129 1.00 93.00 79 ASP A N 1
ATOM 632 C CA . ASP A 1 79 ? 8.370 6.469 4.901 1.00 93.00 79 ASP A CA 1
ATOM 633 C C . ASP A 1 79 ? 7.159 5.648 5.378 1.00 93.00 79 ASP A C 1
ATOM 635 O O . ASP A 1 79 ? 6.259 6.174 6.029 1.00 93.00 79 ASP A O 1
ATOM 639 N N . CYS A 1 80 ? 7.144 4.342 5.093 1.00 93.00 80 CYS A N 1
ATOM 640 C CA . CYS A 1 80 ? 6.053 3.450 5.482 1.00 93.00 80 CYS A CA 1
ATOM 641 C C . CYS A 1 80 ? 5.984 3.239 6.997 1.00 93.00 80 CYS A C 1
ATOM 643 O O . CYS A 1 80 ? 4.886 3.262 7.548 1.00 93.00 80 CYS A O 1
ATOM 645 N N . CYS A 1 81 ? 7.124 3.087 7.676 1.00 94.94 81 CYS A N 1
ATOM 646 C CA . CYS A 1 81 ? 7.175 3.002 9.133 1.00 94.94 81 CYS A CA 1
ATOM 647 C C . CYS A 1 81 ? 6.608 4.272 9.772 1.00 94.94 81 CYS A C 1
ATOM 649 O O . CYS A 1 81 ? 5.704 4.167 10.590 1.00 94.94 81 CYS A O 1
ATOM 651 N N . GLY A 1 82 ? 7.026 5.463 9.325 1.00 96.00 82 GLY A N 1
ATOM 652 C CA . GLY A 1 82 ? 6.505 6.723 9.872 1.00 96.00 82 GLY A CA 1
ATOM 653 C C . GLY A 1 82 ? 4.998 6.928 9.653 1.00 96.00 82 GLY A C 1
ATOM 654 O O . GLY A 1 82 ? 4.336 7.616 10.430 1.00 96.00 82 GLY A O 1
ATOM 655 N N . ILE A 1 83 ? 4.425 6.324 8.607 1.00 93.88 83 ILE A N 1
ATOM 656 C CA . ILE A 1 83 ? 2.972 6.311 8.391 1.00 93.88 83 ILE A CA 1
ATOM 657 C C . ILE A 1 83 ? 2.288 5.302 9.323 1.00 93.88 83 ILE A C 1
ATOM 659 O O . ILE A 1 83 ? 1.288 5.637 9.959 1.00 93.88 83 ILE A O 1
ATOM 663 N N . LEU A 1 84 ? 2.818 4.080 9.422 1.00 96.12 84 LEU A N 1
ATOM 664 C CA . LEU A 1 84 ? 2.264 3.026 10.275 1.00 96.12 84 LEU A CA 1
ATOM 665 C C . LEU A 1 84 ? 2.328 3.384 11.763 1.00 96.12 84 LEU A C 1
ATOM 667 O O . LEU A 1 84 ? 1.386 3.075 12.483 1.00 96.12 84 LEU A O 1
ATOM 671 N N . GLU A 1 85 ? 3.365 4.101 12.200 1.00 97.31 85 GLU A N 1
ATOM 672 C CA . GLU A 1 85 ? 3.494 4.641 13.562 1.00 97.31 85 GLU A CA 1
ATOM 673 C C . GLU A 1 85 ? 2.303 5.511 13.974 1.00 97.31 85 GLU A C 1
ATOM 675 O O . GLU A 1 85 ? 1.977 5.582 15.153 1.00 97.31 85 GLU A O 1
ATOM 680 N N . LYS A 1 86 ? 1.629 6.153 13.015 1.00 95.25 86 LYS A N 1
ATOM 681 C CA . LYS A 1 86 ? 0.419 6.947 13.270 1.00 95.25 86 LYS A CA 1
ATOM 682 C C . LYS A 1 86 ? -0.847 6.128 13.070 1.00 95.25 86 LYS A C 1
ATOM 684 O O . LYS A 1 86 ? -1.790 6.242 13.839 1.00 95.25 86 LYS A O 1
ATOM 689 N N . LEU A 1 87 ? -0.867 5.312 12.021 1.00 96.00 87 LEU A N 1
ATOM 690 C CA . LEU A 1 87 ? -2.072 4.624 11.581 1.00 96.00 87 LEU A CA 1
ATOM 691 C C . LEU A 1 87 ? -2.428 3.421 12.458 1.00 96.00 87 LEU A C 1
ATOM 693 O O . LEU A 1 87 ? -3.600 3.211 12.746 1.00 96.00 87 LEU A O 1
ATOM 697 N N . VAL A 1 88 ? -1.433 2.636 12.882 1.00 96.31 88 VAL A N 1
ATOM 698 C CA . VAL A 1 88 ? -1.661 1.435 13.697 1.00 96.31 88 VAL A CA 1
ATOM 699 C C . VAL A 1 88 ? -2.278 1.790 15.054 1.00 96.31 88 VAL A C 1
ATOM 701 O O . VAL A 1 88 ? -3.299 1.184 15.374 1.00 96.31 88 VAL A O 1
ATOM 704 N N . PRO A 1 89 ? -1.768 2.781 15.818 1.00 97.88 89 PRO A N 1
ATOM 705 C CA . PRO A 1 89 ? -2.424 3.202 17.055 1.00 97.88 89 PRO A CA 1
ATOM 706 C C . PRO A 1 89 ? -3.871 3.646 16.843 1.00 97.88 89 PRO A C 1
ATOM 708 O O . PRO A 1 89 ? -4.742 3.190 17.573 1.00 97.88 89 PRO A O 1
ATOM 711 N N . SER A 1 90 ? -4.153 4.445 15.806 1.00 96.19 90 SER A N 1
ATOM 712 C CA . SER A 1 90 ? -5.523 4.884 15.514 1.00 96.19 90 SER A CA 1
ATOM 713 C C . SER A 1 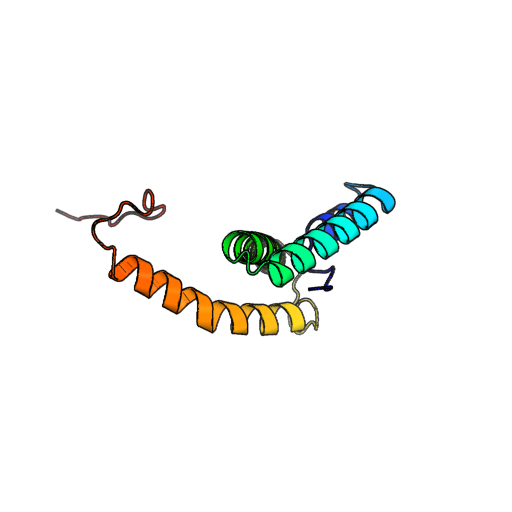90 ? -6.455 3.726 15.152 1.00 96.19 90 SER A C 1
ATOM 715 O O . SER A 1 90 ? -7.610 3.726 15.558 1.00 96.19 90 SER A O 1
ATOM 717 N N . ILE A 1 91 ? -5.977 2.724 14.405 1.00 94.50 91 ILE A N 1
ATOM 718 C CA . ILE A 1 91 ? -6.771 1.521 14.110 1.00 94.50 91 ILE A CA 1
ATOM 719 C C . ILE A 1 91 ? -7.084 0.765 15.405 1.00 94.50 91 ILE A C 1
ATOM 721 O O . ILE A 1 91 ? -8.229 0.377 15.613 1.00 94.50 91 ILE A O 1
ATOM 725 N N . ILE A 1 92 ? -6.086 0.573 16.272 1.00 95.12 92 ILE A N 1
ATOM 726 C CA . ILE A 1 92 ? -6.260 -0.125 17.553 1.00 95.12 92 ILE A CA 1
ATOM 727 C C . ILE A 1 92 ? -7.258 0.621 18.443 1.00 95.12 92 ILE A C 1
ATOM 729 O O . ILE A 1 92 ? -8.158 -0.008 18.987 1.00 95.12 92 ILE A O 1
ATOM 733 N N . GLU A 1 93 ? -7.138 1.944 18.548 1.00 97.12 93 GLU A N 1
ATOM 734 C CA . GLU A 1 93 ? -8.054 2.793 19.317 1.00 97.12 93 GLU A CA 1
ATOM 735 C C . GLU A 1 93 ? -9.495 2.662 18.807 1.00 97.12 93 GLU A C 1
ATOM 737 O O . GLU A 1 93 ? -10.389 2.332 19.577 1.00 97.12 93 GLU A O 1
ATOM 742 N N . ILE A 1 94 ? -9.710 2.761 17.489 1.00 95.50 94 ILE A N 1
ATOM 743 C CA . ILE A 1 94 ? -11.030 2.563 16.866 1.00 95.50 94 ILE A CA 1
ATOM 744 C C . ILE A 1 94 ? -11.602 1.166 17.169 1.00 95.50 94 ILE A C 1
ATOM 746 O O . ILE A 1 94 ? -12.801 1.024 17.435 1.00 95.50 94 ILE A O 1
ATOM 750 N N . MET A 1 95 ? -10.760 0.128 17.120 1.00 94.62 95 MET A N 1
ATOM 751 C CA . MET A 1 95 ? -11.167 -1.245 17.431 1.00 94.62 95 MET A CA 1
ATOM 752 C C . MET A 1 95 ? -11.551 -1.414 18.903 1.00 94.62 95 MET A C 1
ATOM 754 O O . MET A 1 95 ? -12.524 -2.108 19.194 1.00 94.62 95 MET A O 1
ATOM 758 N N . MET A 1 96 ? -10.818 -0.776 19.819 1.00 94.69 96 MET A N 1
ATOM 759 C CA . MET A 1 96 ? -11.109 -0.788 21.255 1.00 94.69 96 MET A CA 1
ATOM 760 C C . MET A 1 96 ? -12.389 -0.014 21.586 1.00 94.69 96 MET A C 1
ATOM 762 O O . MET A 1 96 ? -13.228 -0.521 22.329 1.00 94.69 96 MET A O 1
ATOM 766 N N . ASP A 1 97 ? -12.575 1.163 20.989 1.00 97.00 97 ASP A N 1
ATOM 767 C CA . ASP A 1 97 ? -13.758 2.008 21.189 1.00 97.00 97 ASP A CA 1
ATOM 768 C C . ASP A 1 97 ? -15.034 1.388 20.606 1.00 97.00 97 ASP A C 1
ATOM 770 O O . ASP A 1 97 ? -16.139 1.699 21.051 1.00 97.00 97 ASP A O 1
ATOM 774 N N . SER A 1 98 ? -14.894 0.478 19.637 1.00 95.19 98 S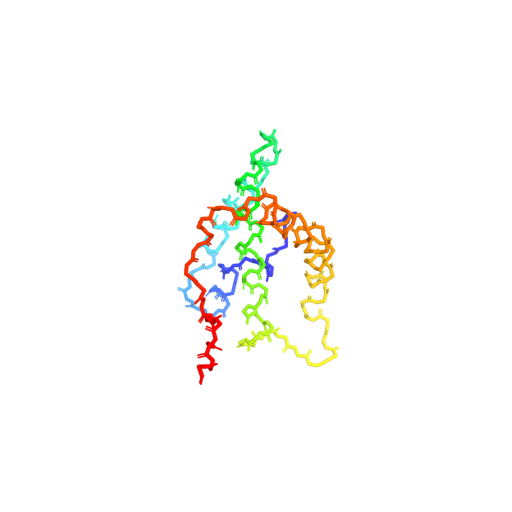ER A N 1
ATOM 775 C CA . SER A 1 98 ? -16.011 -0.282 19.058 1.00 95.19 98 SER A CA 1
ATOM 776 C C . SER A 1 98 ? -15.850 -1.789 19.289 1.00 95.19 98 SER A C 1
ATOM 778 O O . SER A 1 98 ? -16.005 -2.605 18.375 1.00 95.19 98 SER A O 1
ATOM 780 N N . ALA A 1 99 ? -15.526 -2.170 20.527 1.00 90.94 99 ALA A N 1
ATOM 781 C CA . ALA A 1 99 ? -15.331 -3.565 20.930 1.00 90.94 99 ALA A CA 1
ATOM 782 C C . ALA A 1 99 ? -16.579 -4.455 20.738 1.00 90.94 99 ALA A C 1
ATOM 784 O O . ALA A 1 99 ? -16.461 -5.676 20.679 1.00 90.94 99 ALA A O 1
ATOM 785 N N . ASP A 1 100 ? -17.772 -3.863 20.622 1.00 92.88 100 ASP A N 1
ATOM 786 C CA . ASP A 1 100 ? -19.031 -4.560 20.340 1.00 92.88 100 ASP A CA 1
ATOM 787 C C . ASP A 1 100 ? -19.205 -4.937 18.855 1.00 92.88 100 ASP A C 1
ATOM 789 O O . ASP A 1 100 ? -20.143 -5.657 18.503 1.00 92.88 100 ASP A O 1
ATOM 793 N N . LYS A 1 101 ? -18.335 -4.445 17.962 1.00 91.88 101 LYS A N 1
ATOM 794 C CA . LYS A 1 101 ? -18.408 -4.705 16.520 1.00 91.88 101 LYS A CA 1
ATOM 795 C C . LYS A 1 101 ? -17.661 -5.971 16.124 1.00 91.88 101 LYS A C 1
ATOM 797 O O . LYS A 1 101 ? -16.634 -6.338 16.687 1.00 91.88 101 LYS A O 1
ATOM 802 N N . ILE A 1 102 ? -18.160 -6.610 15.067 1.00 86.38 102 ILE A N 1
ATOM 803 C CA . ILE A 1 102 ? -17.476 -7.726 14.413 1.00 86.38 102 ILE A CA 1
ATOM 804 C C . ILE A 1 102 ? -16.465 -7.144 13.421 1.00 86.38 102 ILE A C 1
ATOM 806 O O . ILE A 1 102 ? -16.842 -6.621 12.375 1.00 86.38 102 ILE A O 1
ATOM 810 N N . TRP A 1 103 ? -15.178 -7.263 13.743 1.00 87.19 103 TRP A N 1
ATOM 811 C CA . TRP A 1 103 ? -14.058 -6.788 12.914 1.00 87.19 103 TRP A CA 1
ATOM 812 C C . TRP A 1 103 ? -13.565 -7.823 11.883 1.00 87.19 103 TRP A C 1
ATOM 814 O O . TRP A 1 103 ? -12.546 -7.616 11.226 1.00 87.19 103 TRP A O 1
ATOM 824 N N . GLY A 1 104 ? -14.300 -8.928 11.732 1.00 85.88 104 GLY A N 1
ATOM 825 C CA . GLY A 1 104 ? -13.944 -10.092 10.919 1.00 85.88 104 GLY A CA 1
ATOM 826 C C . GLY A 1 104 ? -13.587 -11.308 11.775 1.00 85.88 104 GLY A C 1
ATOM 827 O O . GLY A 1 104 ? -13.424 -11.207 12.991 1.00 85.88 104 GLY A O 1
ATOM 828 N N . GLU A 1 105 ? -13.487 -12.473 11.139 1.00 85.38 105 GLU A N 1
ATOM 829 C CA . GLU A 1 105 ? -13.026 -13.686 11.815 1.00 85.38 105 GLU A CA 1
ATOM 830 C C . GLU A 1 105 ? -11.532 -13.583 12.133 1.00 85.38 105 GLU A C 1
ATOM 832 O O . GLU A 1 105 ? -10.721 -13.153 11.306 1.00 85.38 105 GLU A O 1
ATOM 837 N N . ALA A 1 106 ? -11.152 -13.990 13.344 1.00 84.56 106 ALA A N 1
ATOM 838 C CA . ALA A 1 106 ? -9.751 -14.046 13.724 1.00 84.56 106 ALA A CA 1
ATOM 839 C C . ALA A 1 106 ? -9.042 -15.130 12.901 1.00 84.56 106 ALA A C 1
ATOM 841 O O . ALA A 1 106 ? -9.326 -16.316 13.050 1.00 84.56 106 ALA A O 1
ATOM 842 N N . VAL A 1 107 ? -8.069 -14.726 12.079 1.00 89.06 107 VAL A N 1
ATOM 843 C CA . VAL A 1 107 ? -7.205 -15.662 11.330 1.00 89.06 107 VAL A CA 1
ATOM 844 C C . VAL A 1 107 ? -6.436 -16.589 12.282 1.00 89.06 107 VAL A C 1
ATOM 846 O O . VAL A 1 107 ? -6.153 -17.735 11.946 1.00 89.06 107 VAL A O 1
ATOM 849 N N . TYR A 1 108 ? -6.136 -16.099 13.487 1.00 89.50 108 TYR A N 1
ATOM 850 C CA . TYR A 1 108 ? -5.543 -16.856 14.585 1.00 89.50 108 TYR A CA 1
ATOM 851 C C . TYR A 1 108 ? -6.469 -16.741 15.804 1.00 89.50 108 TYR A C 1
ATOM 853 O O . TYR A 1 108 ? -6.345 -15.781 16.569 1.00 89.50 108 TYR A O 1
ATOM 861 N N . PRO A 1 109 ? -7.455 -17.642 15.955 1.00 87.75 109 PRO A N 1
ATOM 862 C CA . PRO A 1 109 ? -8.410 -17.567 17.052 1.00 87.75 109 PRO A CA 1
ATOM 863 C C . PRO A 1 109 ? -7.743 -17.891 18.393 1.00 87.75 109 PRO A C 1
ATOM 865 O O . PRO A 1 109 ? -6.764 -18.638 18.460 1.00 87.75 109 PRO A O 1
ATOM 868 N N . LEU A 1 110 ? -8.306 -17.355 19.476 1.00 86.81 110 LEU A N 1
ATOM 869 C CA . LEU A 1 110 ? -7.932 -17.750 20.830 1.00 86.81 110 LEU A CA 1
ATOM 870 C C . LEU A 1 110 ? -8.273 -19.232 21.036 1.00 86.81 110 LEU A C 1
ATOM 872 O O . LEU A 1 110 ? -9.428 -19.632 20.891 1.00 86.81 110 LEU A O 1
ATOM 876 N N . ILE A 1 111 ? -7.275 -20.040 21.390 1.00 91.88 111 ILE A N 1
ATOM 877 C CA . ILE A 1 111 ? -7.496 -21.432 21.782 1.00 91.88 111 ILE A CA 1
ATOM 878 C C . ILE A 1 111 ? -7.826 -21.451 23.272 1.00 91.88 111 ILE A C 1
ATOM 880 O O . ILE A 1 111 ? -6.962 -21.188 24.108 1.00 91.88 111 ILE A O 1
ATOM 884 N N . ASN A 1 112 ? -9.078 -21.759 23.600 1.00 86.31 112 ASN A N 1
ATOM 885 C CA . ASN A 1 112 ? -9.476 -22.006 24.979 1.00 86.31 112 ASN A CA 1
ATOM 886 C C . ASN A 1 112 ? -9.126 -23.453 25.327 1.00 86.31 112 ASN A C 1
ATOM 888 O O . ASN A 1 112 ? -9.713 -24.384 24.775 1.00 86.31 112 ASN A O 1
ATOM 892 N N . ASN A 1 113 ? -8.179 -23.639 26.242 1.00 71.56 113 ASN A N 1
ATOM 893 C CA . ASN A 1 113 ? -8.012 -24.922 26.911 1.00 71.56 113 ASN A CA 1
ATOM 894 C C . ASN A 1 113 ? -9.049 -24.975 28.035 1.00 71.56 113 ASN A C 1
ATOM 896 O O . ASN A 1 113 ? -8.934 -24.217 28.999 1.00 71.56 113 ASN A O 1
ATOM 900 N N . ASN A 1 114 ? -10.070 -25.816 27.872 1.00 56.84 114 ASN A N 1
ATOM 901 C CA . ASN A 1 114 ? -10.932 -26.219 28.984 1.00 56.84 114 ASN A CA 1
ATOM 902 C C . ASN A 1 114 ? -10.153 -27.092 29.969 1.00 56.84 114 ASN A C 1
ATOM 904 O O . ASN A 1 114 ? -9.369 -27.944 29.489 1.00 56.84 114 ASN A O 1
#

Radius of gyration: 17.59 Å; chains: 1; bounding box: 42×43×51 Å